Protein AF-A0A067SEK1-F1 (afdb_monomer)

Radius of gyration: 16.14 Å; Cα contacts (8 Å, |Δi|>4): 220; chains: 1; bounding box: 45×32×41 Å

Structure (mmCIF, N/CA/C/O backbone):
data_AF-A0A067SEK1-F1
#
_entry.id   AF-A0A067SEK1-F1
#
loop_
_atom_site.group_PDB
_atom_site.id
_atom_site.type_symbol
_atom_site.label_atom_id
_atom_site.label_alt_id
_atom_site.label_comp_id
_atom_site.label_asym_id
_atom_site.label_entity_id
_atom_site.label_seq_id
_atom_site.pdbx_PDB_ins_code
_atom_site.Cartn_x
_atom_site.Cartn_y
_atom_site.Cartn_z
_atom_site.occupancy
_atom_site.B_iso_or_equiv
_atom_site.auth_seq_id
_atom_site.auth_comp_id
_atom_site.auth_asym_id
_atom_site.auth_atom_id
_atom_site.pdbx_PDB_model_num
ATOM 1 N N . LYS A 1 1 ? 27.220 1.289 -15.740 1.00 49.66 1 LYS A N 1
ATOM 2 C CA . LYS A 1 1 ? 27.392 2.211 -14.586 1.00 49.66 1 LYS A CA 1
ATOM 3 C C . LYS A 1 1 ? 26.719 3.535 -14.927 1.00 49.66 1 LYS A C 1
ATOM 5 O O . LYS A 1 1 ? 27.076 4.111 -15.948 1.00 49.66 1 LYS A O 1
ATOM 10 N N . ALA A 1 2 ? 25.727 3.970 -14.147 1.00 60.38 2 ALA A N 1
ATOM 11 C CA . ALA A 1 2 ? 25.047 5.247 -14.373 1.00 60.38 2 ALA A CA 1
ATOM 12 C C . ALA A 1 2 ? 25.999 6.424 -14.094 1.00 60.38 2 ALA A C 1
ATOM 14 O O . ALA A 1 2 ? 26.820 6.346 -13.177 1.00 60.38 2 ALA A O 1
ATOM 15 N N . LYS A 1 3 ? 25.915 7.495 -14.894 1.00 66.62 3 LYS A N 1
ATOM 16 C CA . LYS A 1 3 ? 26.626 8.749 -14.604 1.00 66.62 3 LYS A CA 1
ATOM 17 C C . LYS A 1 3 ? 25.995 9.393 -13.361 1.00 66.62 3 LYS A C 1
ATOM 19 O O . LYS A 1 3 ? 24.767 9.414 -13.283 1.00 66.62 3 LYS A O 1
ATOM 24 N N . PRO A 1 4 ? 26.787 9.914 -12.410 1.00 71.44 4 PRO A N 1
ATOM 25 C CA . PRO A 1 4 ? 26.233 10.632 -11.272 1.00 71.44 4 PRO A CA 1
ATOM 26 C C . PRO A 1 4 ? 25.488 11.880 -11.757 1.00 71.44 4 PRO A C 1
ATOM 28 O O . PRO A 1 4 ? 25.978 12.604 -12.628 1.00 71.44 4 PRO A O 1
ATOM 31 N N . ALA A 1 5 ? 24.296 12.108 -11.206 1.00 78.81 5 ALA A N 1
ATOM 32 C CA . ALA A 1 5 ? 23.544 13.334 -11.436 1.00 78.81 5 ALA A CA 1
ATOM 33 C C . ALA A 1 5 ? 24.329 14.544 -10.907 1.00 78.81 5 ALA A C 1
ATOM 35 O O . ALA A 1 5 ? 25.135 14.420 -9.979 1.00 78.81 5 ALA A O 1
ATOM 36 N N . ALA A 1 6 ? 24.088 15.726 -11.480 1.00 85.94 6 ALA A N 1
ATOM 37 C CA . ALA A 1 6 ? 24.653 16.953 -10.930 1.00 85.94 6 ALA A CA 1
ATOM 38 C C . ALA A 1 6 ? 24.162 17.170 -9.479 1.00 85.94 6 ALA A C 1
ATOM 40 O O . ALA A 1 6 ? 23.079 16.689 -9.120 1.00 85.94 6 ALA A O 1
ATOM 41 N N . PRO A 1 7 ? 24.922 17.896 -8.638 1.00 87.12 7 PRO A N 1
ATOM 42 C CA . PRO A 1 7 ? 24.504 18.202 -7.273 1.00 87.12 7 PRO A CA 1
ATOM 43 C C . PRO A 1 7 ? 23.074 18.759 -7.220 1.00 87.12 7 PRO A C 1
ATOM 45 O O . PRO A 1 7 ? 22.712 19.631 -8.007 1.00 87.12 7 PRO A O 1
ATOM 48 N N . GLY A 1 8 ? 22.250 18.224 -6.314 1.00 86.25 8 GLY A N 1
ATOM 49 C CA . GLY A 1 8 ? 20.844 18.618 -6.157 1.00 86.25 8 GLY A CA 1
ATOM 50 C C . GLY A 1 8 ? 19.865 18.035 -7.187 1.00 86.25 8 GLY A C 1
ATOM 51 O O . GLY A 1 8 ? 18.670 18.270 -7.057 1.00 86.25 8 GLY A O 1
ATOM 52 N N . ARG A 1 9 ? 20.329 17.251 -8.171 1.00 86.75 9 ARG A N 1
ATOM 53 C CA . ARG A 1 9 ? 19.491 16.671 -9.244 1.00 86.75 9 ARG A CA 1
ATOM 54 C C . ARG A 1 9 ? 19.375 15.149 -9.187 1.00 86.75 9 ARG A C 1
ATOM 56 O O . ARG A 1 9 ? 19.022 14.511 -10.170 1.00 86.75 9 ARG A O 1
ATOM 63 N N . ALA A 1 10 ? 19.686 14.553 -8.037 1.00 82.12 10 ALA A N 1
ATOM 64 C CA . ALA A 1 10 ? 19.697 13.100 -7.866 1.00 82.12 10 ALA A CA 1
ATOM 65 C C . ALA A 1 10 ? 18.322 12.440 -8.080 1.00 82.12 10 ALA A C 1
ATOM 67 O O . ALA A 1 10 ? 18.267 11.264 -8.420 1.00 82.12 10 ALA A O 1
ATOM 68 N N . SER A 1 11 ? 17.232 13.190 -7.898 1.00 78.12 11 SER A N 1
ATOM 69 C CA . SER A 1 11 ? 15.856 12.731 -8.103 1.00 78.12 11 SER A CA 1
ATOM 70 C C . SER A 1 11 ? 15.266 13.119 -9.464 1.00 78.12 11 SER A C 1
ATOM 72 O O . SER A 1 11 ? 14.161 12.682 -9.782 1.00 78.12 11 SER A O 1
ATOM 74 N N . GLU A 1 12 ? 15.961 13.921 -10.282 1.00 81.44 12 GLU A N 1
ATOM 75 C CA . GLU A 1 12 ? 15.450 14.306 -11.603 1.00 81.44 12 GLU A CA 1
ATOM 76 C C . GLU A 1 12 ? 15.317 13.060 -12.493 1.00 81.44 12 GLU A C 1
ATOM 78 O O . GLU A 1 12 ? 16.294 12.367 -12.771 1.00 81.44 12 GLU A O 1
ATOM 83 N N . GLY A 1 13 ? 14.089 12.768 -12.932 1.00 73.62 13 GLY A N 1
ATOM 84 C CA . GLY A 1 13 ? 13.784 11.612 -13.781 1.00 73.62 13 GLY A CA 1
ATOM 85 C C . GLY A 1 13 ? 13.712 10.266 -13.051 1.00 73.62 13 GLY A C 1
ATOM 86 O O . GLY A 1 13 ? 13.503 9.246 -13.704 1.00 73.62 13 GLY A O 1
ATOM 87 N N . VAL A 1 14 ? 13.853 10.238 -11.721 1.00 76.62 14 VAL A N 1
ATOM 88 C CA . VAL A 1 14 ? 13.662 9.017 -10.928 1.00 76.62 14 VAL A CA 1
ATOM 89 C C . VAL A 1 14 ? 12.171 8.833 -10.658 1.00 76.62 14 VAL A C 1
ATOM 91 O O . VAL A 1 14 ? 11.554 9.638 -9.962 1.00 76.62 14 VAL A O 1
ATOM 94 N N . SER A 1 15 ? 11.591 7.769 -11.211 1.00 74.69 15 SER A N 1
ATOM 95 C CA . SER A 1 15 ? 10.225 7.356 -10.881 1.00 74.69 15 SER A CA 1
ATOM 96 C C . SER A 1 15 ? 10.211 6.529 -9.600 1.00 74.69 15 SER A C 1
ATOM 98 O O . SER A 1 15 ? 11.131 5.750 -9.345 1.00 74.69 15 SER A O 1
ATOM 100 N N . VAL A 1 16 ? 9.134 6.662 -8.825 1.00 83.44 16 VAL A N 1
ATOM 101 C CA . VAL A 1 16 ? 8.805 5.699 -7.767 1.00 83.44 16 VAL A CA 1
ATOM 102 C C . VAL A 1 16 ? 8.493 4.337 -8.387 1.00 83.44 16 VAL A C 1
ATOM 104 O O . VAL A 1 16 ? 8.048 4.265 -9.536 1.00 83.44 16 VAL A O 1
ATOM 107 N N . MET A 1 17 ? 8.745 3.265 -7.635 1.00 89.56 17 MET A N 1
ATOM 108 C CA . MET A 1 17 ? 8.325 1.927 -8.036 1.00 89.56 17 MET A CA 1
ATOM 109 C C . MET A 1 17 ? 6.817 1.817 -7.847 1.00 89.56 17 MET A C 1
ATOM 111 O O . MET A 1 17 ? 6.300 2.031 -6.749 1.00 89.56 17 MET A O 1
ATOM 115 N N . SER A 1 18 ? 6.103 1.509 -8.921 1.00 91.88 18 SER A N 1
ATOM 116 C CA . SER A 1 18 ? 4.660 1.366 -8.864 1.00 91.88 18 SER A CA 1
ATOM 117 C C . SER A 1 18 ? 4.133 0.418 -9.929 1.00 91.88 18 SER A C 1
ATOM 119 O O . SER A 1 18 ? 4.819 0.094 -10.901 1.00 91.88 18 SER A O 1
ATOM 121 N N . VAL A 1 19 ? 2.911 -0.059 -9.714 1.00 91.75 19 VAL A N 1
ATOM 122 C CA . VAL A 1 19 ? 2.205 -0.945 -10.637 1.00 91.75 19 VAL A CA 1
ATOM 123 C C . VAL A 1 19 ? 0.739 -0.547 -10.713 1.00 91.75 19 VAL A C 1
ATOM 125 O O . VAL A 1 19 ? 0.115 -0.192 -9.712 1.00 91.75 19 VAL A O 1
ATOM 128 N N . TRP A 1 20 ? 0.164 -0.612 -11.910 1.00 93.31 20 TRP A N 1
ATOM 129 C CA . TRP A 1 20 ? -1.267 -0.399 -12.075 1.00 93.31 20 TRP A CA 1
ATOM 130 C C . TRP A 1 20 ? -2.050 -1.573 -11.494 1.00 93.31 20 TRP A C 1
ATOM 132 O O . TRP A 1 20 ? -1.844 -2.728 -11.864 1.00 93.31 20 TRP A O 1
ATOM 142 N N . GLY A 1 21 ? -2.992 -1.269 -10.609 1.00 95.12 21 GLY A N 1
ATOM 143 C CA . GLY A 1 21 ? -3.827 -2.287 -9.991 1.00 95.12 21 GLY A CA 1
ATOM 144 C C . GLY A 1 21 ? -5.060 -1.712 -9.318 1.00 95.12 21 GLY A C 1
ATOM 145 O O . GLY A 1 21 ? -5.433 -0.560 -9.531 1.00 95.12 21 GLY A O 1
ATOM 146 N N . ARG A 1 22 ? -5.748 -2.536 -8.536 1.00 96.56 22 ARG A N 1
ATOM 147 C CA . ARG A 1 22 ? -6.978 -2.169 -7.828 1.00 96.56 22 ARG A CA 1
ATOM 148 C C . ARG A 1 22 ? -6.860 -2.604 -6.379 1.00 96.56 22 ARG A C 1
ATOM 150 O O . ARG A 1 22 ? -6.329 -3.670 -6.096 1.00 96.56 22 ARG A O 1
ATOM 157 N N . ALA A 1 23 ? -7.396 -1.799 -5.472 1.00 96.50 23 ALA A N 1
ATOM 158 C CA . ALA A 1 23 ? -7.539 -2.181 -4.074 1.00 96.50 23 ALA A CA 1
ATOM 159 C C . ALA A 1 23 ? -8.974 -2.666 -3.814 1.00 96.50 23 ALA A C 1
ATOM 161 O O . ALA A 1 23 ? -9.946 -2.055 -4.269 1.00 96.50 23 ALA A O 1
ATOM 162 N N . GLY A 1 24 ? -9.120 -3.762 -3.081 1.00 95.56 24 GLY A N 1
ATOM 163 C CA . GLY A 1 24 ? -10.377 -4.358 -2.644 1.00 95.56 24 GLY A CA 1
ATOM 164 C C . GLY A 1 24 ? -11.025 -5.289 -3.664 1.00 95.56 24 GLY A C 1
ATOM 165 O O . GLY A 1 24 ? -11.154 -6.481 -3.428 1.00 95.56 24 GLY A O 1
ATOM 166 N N . SER A 1 25 ? -11.502 -4.738 -4.777 1.00 93.75 25 SER A N 1
ATOM 167 C CA . SER A 1 25 ? -12.389 -5.437 -5.712 1.00 93.75 25 SER A CA 1
ATOM 168 C C . SER A 1 25 ? -12.119 -4.983 -7.137 1.00 93.75 25 SER A C 1
ATOM 170 O O . SER A 1 25 ? -11.808 -3.814 -7.380 1.00 93.75 25 SER A O 1
ATOM 172 N N . ILE A 1 26 ? -12.331 -5.875 -8.108 1.00 93.38 26 ILE A N 1
ATOM 173 C CA . ILE A 1 26 ? -12.205 -5.562 -9.541 1.00 93.38 26 ILE A CA 1
ATOM 174 C C . ILE A 1 26 ? -13.139 -4.423 -9.991 1.00 93.38 26 ILE A C 1
ATOM 176 O O . ILE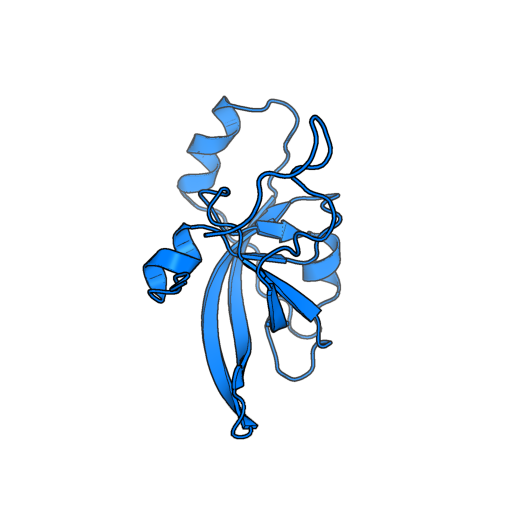 A 1 26 ? -12.897 -3.767 -11.002 1.00 93.38 26 ILE A O 1
ATOM 180 N N . ARG A 1 27 ? -14.201 -4.150 -9.219 1.00 93.94 27 ARG A N 1
ATOM 181 C CA . ARG A 1 27 ? -15.155 -3.063 -9.476 1.00 93.94 27 ARG A CA 1
ATOM 182 C C . ARG A 1 27 ? -14.628 -1.675 -9.109 1.00 93.94 27 ARG A C 1
ATOM 184 O O . ARG A 1 27 ? -15.242 -0.691 -9.537 1.00 93.94 27 ARG A O 1
ATOM 191 N N . ASN A 1 28 ? -13.582 -1.583 -8.289 1.00 95.19 28 ASN A N 1
ATOM 192 C CA . ASN A 1 28 ? -12.966 -0.316 -7.889 1.00 95.19 28 ASN A CA 1
ATOM 193 C C . ASN A 1 28 ? -12.078 0.224 -9.006 1.00 95.19 28 ASN A C 1
ATOM 195 O O . ASN A 1 28 ? -11.692 -0.527 -9.893 1.00 95.19 28 ASN A O 1
ATOM 199 N N . SER A 1 29 ? -11.768 1.517 -8.990 1.00 93.44 29 SER A N 1
ATOM 200 C CA . SER A 1 29 ? -10.944 2.155 -10.023 1.00 93.44 29 SER A CA 1
ATOM 201 C C . SER A 1 29 ? -9.527 1.578 -10.082 1.00 93.44 29 SER A C 1
ATOM 203 O O . SER A 1 29 ? -8.989 1.136 -9.069 1.00 93.44 29 SER A O 1
ATOM 205 N N . LEU A 1 30 ? -8.930 1.602 -11.278 1.00 94.50 30 LEU A N 1
ATOM 206 C CA . LEU A 1 30 ? -7.506 1.327 -11.449 1.00 94.50 30 LEU A CA 1
ATOM 207 C C . LEU A 1 30 ? -6.716 2.488 -10.833 1.00 94.50 30 LEU A C 1
ATOM 209 O O . LEU A 1 30 ? -7.036 3.650 -11.086 1.00 94.50 30 LEU A O 1
ATOM 213 N N . ILE A 1 31 ? -5.722 2.168 -10.019 1.00 94.62 31 ILE A N 1
ATOM 214 C CA . ILE A 1 31 ? -4.875 3.122 -9.313 1.00 94.62 31 ILE A CA 1
ATOM 215 C C . ILE A 1 31 ? -3.406 2.738 -9.455 1.00 94.62 31 ILE A C 1
ATOM 217 O O . ILE A 1 31 ? -3.067 1.596 -9.767 1.00 94.62 31 ILE A O 1
ATOM 221 N N . ASP A 1 32 ? -2.553 3.720 -9.202 1.00 93.44 32 ASP A N 1
ATOM 222 C CA . ASP A 1 32 ? -1.111 3.547 -9.119 1.00 93.44 32 ASP A CA 1
ATOM 223 C C . ASP A 1 32 ? -0.754 2.993 -7.729 1.00 93.44 32 ASP A C 1
ATOM 225 O O . ASP A 1 32 ? -0.798 3.718 -6.730 1.00 93.44 32 ASP A O 1
ATOM 229 N N . LEU A 1 33 ? -0.479 1.688 -7.645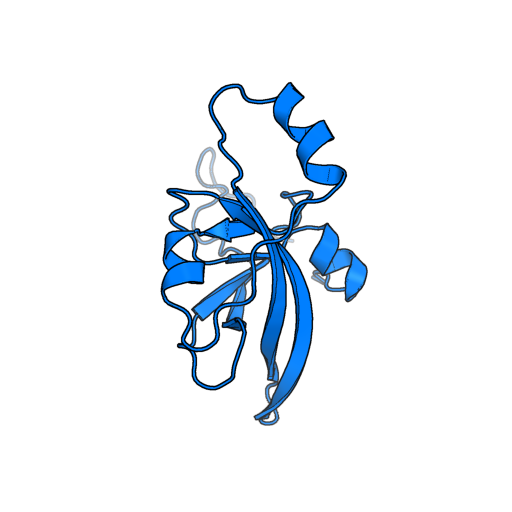 1.00 95.00 33 LEU A N 1
ATOM 230 C CA . LEU A 1 33 ? -0.066 1.020 -6.411 1.00 95.00 33 LEU A CA 1
ATOM 231 C C . LEU A 1 33 ? 1.417 1.303 -6.192 1.00 95.00 33 LEU A C 1
ATOM 233 O O . LEU A 1 33 ? 2.264 0.750 -6.892 1.00 95.00 33 LEU A O 1
ATOM 237 N N . ARG A 1 34 ? 1.738 2.176 -5.237 1.00 94.88 34 ARG A N 1
ATOM 238 C CA . ARG A 1 34 ? 3.128 2.542 -4.946 1.00 94.88 34 ARG A CA 1
ATOM 239 C C . ARG A 1 34 ? 3.768 1.525 -4.025 1.00 94.88 34 ARG A C 1
ATOM 241 O O . ARG A 1 34 ? 3.211 1.239 -2.971 1.00 94.88 34 ARG A O 1
ATOM 248 N N . LEU A 1 35 ? 4.940 1.038 -4.407 1.00 94.44 35 LEU A N 1
ATOM 249 C CA . LEU A 1 35 ? 5.786 0.214 -3.562 1.00 94.44 35 LEU A CA 1
ATOM 250 C C . LEU A 1 35 ? 6.898 1.091 -2.990 1.00 94.44 35 LEU A C 1
ATOM 252 O O . LEU A 1 35 ? 7.632 1.739 -3.739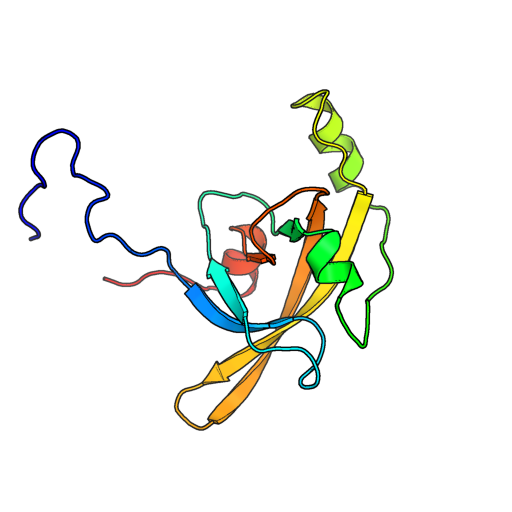 1.00 94.44 35 LEU A O 1
ATOM 256 N N . ASP A 1 36 ? 7.003 1.123 -1.669 1.00 92.38 36 ASP A N 1
ATOM 257 C CA . ASP A 1 36 ? 7.948 1.973 -0.956 1.00 92.38 36 ASP A CA 1
ATOM 258 C C . ASP A 1 36 ? 8.648 1.175 0.145 1.00 92.38 36 ASP A C 1
ATOM 260 O O . ASP A 1 36 ? 8.125 0.983 1.240 1.00 92.38 36 ASP A O 1
ATOM 264 N N . SER A 1 37 ? 9.857 0.701 -0.157 1.00 89.12 37 SER A N 1
ATOM 265 C CA . SER A 1 37 ? 10.694 -0.047 0.789 1.00 89.12 37 SER A CA 1
ATOM 266 C C . SER A 1 37 ? 11.217 0.815 1.946 1.00 89.12 37 SER A C 1
ATOM 268 O O . SER A 1 37 ? 11.814 0.291 2.879 1.00 89.12 37 SER A O 1
ATOM 270 N N . CYS A 1 38 ? 11.055 2.144 1.895 1.00 88.31 38 CYS A N 1
ATOM 271 C CA . CYS A 1 38 ? 11.430 3.033 2.999 1.00 88.31 38 CYS A CA 1
ATOM 272 C C . CYS A 1 38 ? 10.319 3.164 4.053 1.00 88.31 38 CYS A C 1
ATOM 274 O O . CYS A 1 38 ? 10.553 3.770 5.100 1.00 88.31 38 CYS A O 1
ATOM 276 N N . ALA A 1 39 ? 9.122 2.633 3.790 1.00 88.31 39 ALA A N 1
ATOM 277 C CA . ALA A 1 39 ? 8.042 2.567 4.761 1.00 88.31 39 ALA A CA 1
ATOM 278 C C . ALA A 1 39 ? 7.988 1.170 5.387 1.00 88.31 39 ALA A C 1
ATOM 280 O O . ALA A 1 39 ? 7.706 0.196 4.698 1.00 88.31 39 ALA A O 1
ATOM 281 N N . ASP A 1 40 ? 8.191 1.069 6.703 1.00 89.44 40 ASP A N 1
ATOM 282 C CA . ASP 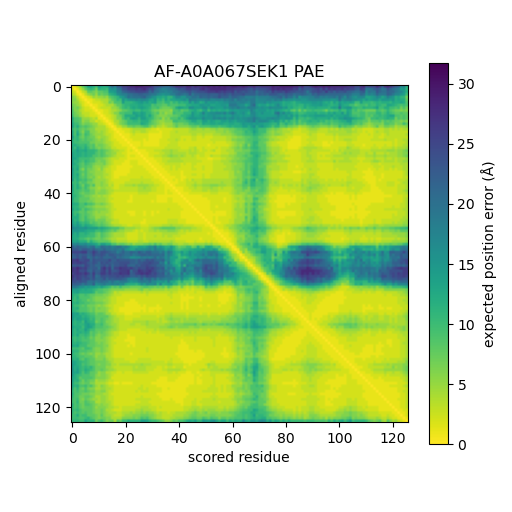A 1 40 ? 8.144 -0.219 7.418 1.00 89.44 40 ASP A CA 1
ATOM 283 C C . ASP A 1 40 ? 6.779 -0.925 7.303 1.00 89.44 40 ASP A C 1
ATOM 285 O O . ASP A 1 40 ? 6.689 -2.147 7.424 1.00 89.44 40 ASP A O 1
ATOM 289 N N . VAL A 1 41 ? 5.703 -0.151 7.121 1.00 92.12 41 VAL A N 1
ATOM 290 C CA . VAL A 1 41 ? 4.317 -0.633 7.119 1.00 92.12 41 VAL A CA 1
ATOM 291 C C . VAL A 1 41 ? 3.533 -0.119 5.920 1.00 92.12 41 VAL A C 1
ATOM 293 O O . VAL A 1 41 ? 3.745 0.999 5.446 1.00 92.12 41 VAL A O 1
ATOM 296 N N . THR A 1 42 ? 2.563 -0.914 5.480 1.00 95.31 42 THR A N 1
ATOM 297 C CA . THR A 1 42 ? 1.626 -0.542 4.420 1.00 95.31 42 THR A CA 1
ATOM 298 C C . THR A 1 42 ? 0.572 0.446 4.926 1.00 95.31 42 THR A C 1
ATOM 300 O O . THR A 1 42 ? 0.001 0.285 6.008 1.00 95.31 42 THR A O 1
ATOM 303 N N . LEU A 1 43 ? 0.282 1.477 4.129 1.00 94.56 43 LEU A N 1
ATOM 304 C CA . LEU A 1 43 ? -0.621 2.579 4.470 1.00 94.56 43 LEU A CA 1
ATOM 305 C C . LEU A 1 43 ? -1.716 2.747 3.412 1.00 94.56 43 LEU A C 1
ATOM 307 O O . LEU A 1 43 ? -1.472 2.601 2.216 1.00 94.56 43 LEU A O 1
ATOM 311 N N . ILE A 1 44 ? -2.915 3.132 3.843 1.00 95.69 44 ILE A N 1
ATOM 312 C CA . ILE A 1 44 ? -4.040 3.490 2.973 1.00 95.69 44 ILE A CA 1
ATOM 313 C C . ILE A 1 44 ? -4.653 4.813 3.432 1.00 95.69 44 ILE A C 1
ATOM 315 O O . ILE A 1 44 ? -4.805 5.048 4.635 1.00 95.69 44 ILE A O 1
ATOM 319 N N . SER A 1 45 ? -5.016 5.688 2.490 1.00 95.38 45 SER A N 1
ATOM 320 C CA . SER A 1 45 ? -5.672 6.940 2.860 1.00 95.38 45 SER A CA 1
ATOM 321 C C . SER A 1 45 ? -7.108 6.672 3.278 1.00 95.38 45 SER A C 1
ATOM 323 O O . SER A 1 45 ? -7.806 5.830 2.702 1.00 95.38 45 SER A O 1
ATOM 325 N N . GLU A 1 46 ? -7.570 7.386 4.299 1.00 94.88 46 GLU A N 1
ATOM 326 C CA . GLU A 1 46 ? -8.959 7.275 4.732 1.00 94.88 46 GLU A CA 1
ATOM 327 C C . GLU A 1 46 ? -9.931 7.646 3.603 1.00 94.88 46 GLU A C 1
ATOM 329 O O . GLU A 1 46 ? -10.962 6.998 3.413 1.00 94.88 46 GLU A O 1
ATOM 334 N N . GLU A 1 47 ? -9.605 8.692 2.854 1.00 95.50 47 GLU A N 1
ATOM 335 C CA . GLU A 1 47 ? -10.418 9.216 1.767 1.00 95.50 47 GLU A CA 1
ATOM 336 C C . GLU A 1 47 ? -10.559 8.175 0.653 1.00 95.50 47 GLU A C 1
ATOM 338 O O . GLU A 1 47 ? -11.665 7.930 0.165 1.00 95.50 47 GLU A O 1
ATOM 343 N N . PHE A 1 48 ? -9.459 7.500 0.303 1.00 96.69 48 PHE A N 1
ATOM 344 C CA . PHE A 1 48 ? -9.484 6.433 -0.687 1.00 96.69 48 PHE A CA 1
ATOM 345 C C . PHE A 1 48 ? -10.250 5.214 -0.179 1.00 96.69 48 PHE A C 1
ATOM 347 O O . PHE A 1 48 ? -11.130 4.721 -0.884 1.00 96.69 48 PHE A O 1
ATOM 354 N N . LEU A 1 49 ? -9.993 4.774 1.055 1.00 96.81 49 LEU A N 1
ATOM 355 C CA . LEU A 1 49 ? -10.711 3.660 1.674 1.00 96.81 49 LEU A CA 1
ATOM 356 C C . LEU A 1 49 ? -12.230 3.900 1.681 1.00 96.81 49 LEU A C 1
ATOM 358 O O . LEU A 1 49 ? -13.005 3.001 1.364 1.00 96.81 49 LEU A O 1
ATOM 362 N N . ASN A 1 50 ? -12.666 5.122 1.996 1.00 96.19 50 ASN A N 1
ATOM 363 C CA . ASN A 1 50 ? -14.079 5.500 1.983 1.00 96.19 50 ASN A CA 1
ATOM 364 C C . ASN A 1 50 ? -14.684 5.595 0.573 1.00 96.19 50 ASN A C 1
ATOM 366 O O . ASN A 1 50 ? -15.904 5.518 0.446 1.00 96.19 50 ASN A O 1
ATOM 370 N N . SER A 1 51 ? -13.862 5.732 -0.470 1.00 96.00 51 SER A N 1
ATOM 371 C CA . SER A 1 51 ? -14.313 5.738 -1.868 1.00 96.00 51 SER A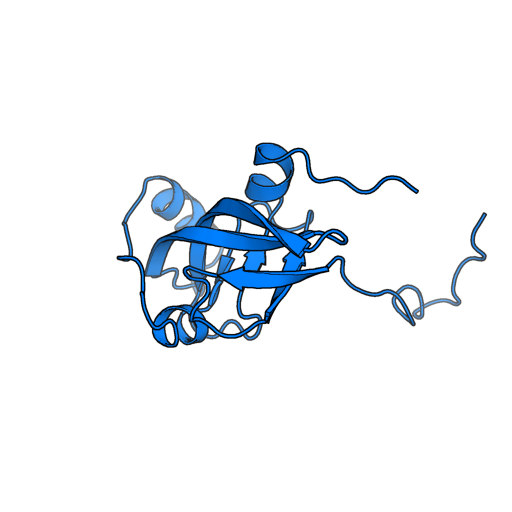 CA 1
ATOM 372 C C . SER A 1 51 ? -14.526 4.339 -2.465 1.00 96.00 51 SER A C 1
ATOM 374 O O . SER A 1 51 ? -15.124 4.215 -3.536 1.00 96.00 51 SER A O 1
ATOM 376 N N . LEU A 1 52 ? -14.047 3.280 -1.797 1.00 96.31 52 LEU A N 1
ATOM 377 C CA . LEU A 1 52 ? -14.181 1.907 -2.287 1.00 96.31 52 LEU A CA 1
ATOM 378 C C . LEU A 1 52 ? -15.644 1.457 -2.273 1.00 96.31 52 LEU A C 1
ATOM 380 O O . LEU A 1 52 ? -16.370 1.680 -1.305 1.00 96.31 52 LEU A O 1
ATOM 384 N N . LYS A 1 53 ? -16.059 0.744 -3.325 1.00 93.06 53 LYS A N 1
ATOM 385 C CA . LYS A 1 53 ? -17.411 0.171 -3.424 1.00 93.06 53 LYS A CA 1
ATOM 386 C C . LYS A 1 53 ? -17.660 -0.877 -2.340 1.00 93.06 53 LYS A C 1
ATOM 388 O O . LYS A 1 53 ? -18.723 -0.894 -1.731 1.00 93.06 53 LYS A O 1
ATOM 393 N N . ASP A 1 54 ? -16.658 -1.719 -2.101 1.00 89.25 54 ASP A N 1
ATOM 394 C CA . ASP A 1 54 ? -16.683 -2.818 -1.134 1.00 89.25 54 ASP A CA 1
ATOM 395 C C . ASP A 1 54 ? -15.686 -2.517 -0.011 1.00 89.25 54 ASP A C 1
ATOM 397 O O . ASP A 1 54 ? -14.605 -3.101 0.063 1.00 89.25 54 ASP A O 1
ATOM 401 N N . LYS A 1 55 ? -16.002 -1.512 0.813 1.00 92.75 55 LYS A N 1
ATOM 402 C CA . LYS A 1 55 ? -15.095 -1.041 1.863 1.00 92.75 55 LYS A CA 1
ATOM 403 C C . LYS A 1 55 ? -14.912 -2.111 2.954 1.00 92.75 55 LYS A C 1
ATOM 405 O O . LYS A 1 55 ? -15.901 -2.450 3.612 1.00 92.75 55 LYS A O 1
ATOM 410 N N . PRO A 1 56 ? -13.682 -2.598 3.213 1.00 94.88 56 PRO A N 1
ATOM 411 C CA . PRO A 1 56 ? -13.437 -3.511 4.322 1.00 94.88 56 PRO A CA 1
ATOM 412 C C . PRO A 1 56 ? -13.640 -2.809 5.678 1.00 94.88 56 PRO A C 1
ATOM 414 O O . PRO A 1 56 ? -13.456 -1.590 5.788 1.00 94.88 56 PRO A O 1
ATOM 417 N N . PRO A 1 57 ? -14.017 -3.550 6.735 1.00 94.75 57 PRO A N 1
ATOM 418 C CA . PRO A 1 57 ? -14.152 -2.984 8.070 1.00 94.75 57 PRO A CA 1
ATOM 419 C C . PRO A 1 57 ? -12.788 -2.553 8.621 1.00 94.75 57 PRO A C 1
ATOM 421 O O . PRO A 1 57 ? -11.791 -3.255 8.461 1.00 94.75 57 PRO A O 1
ATOM 424 N N . ILE A 1 58 ? -12.759 -1.413 9.317 1.00 94.56 58 ILE A N 1
ATOM 425 C CA . ILE A 1 58 ? -11.573 -0.966 10.055 1.00 94.56 58 ILE A CA 1
ATOM 426 C C . ILE A 1 58 ? -11.476 -1.769 11.353 1.00 94.56 58 ILE A C 1
ATOM 428 O O . ILE A 1 58 ? -12.407 -1.785 12.158 1.00 94.56 58 ILE A O 1
ATOM 432 N N . LEU A 1 59 ? -10.331 -2.411 11.555 1.00 93.00 59 LEU A N 1
ATOM 433 C CA . LEU A 1 59 ? -9.996 -3.222 12.715 1.00 93.00 59 LEU A CA 1
ATOM 434 C C . LEU A 1 59 ? -9.034 -2.471 13.648 1.00 93.00 59 LEU A C 1
ATOM 436 O O . LEU A 1 59 ? -8.312 -1.556 13.243 1.00 93.00 59 LEU A O 1
ATOM 440 N N . GLN A 1 60 ? -9.021 -2.874 14.919 1.00 87.50 60 GLN A N 1
ATOM 441 C CA . GLN A 1 60 ? -8.092 -2.378 15.939 1.00 87.50 60 GLN A CA 1
ATOM 442 C C . GLN A 1 60 ? -7.102 -3.491 16.301 1.00 87.50 60 GLN A C 1
ATOM 444 O O . GLN A 1 60 ? -7.514 -4.629 16.516 1.00 87.50 60 GLN A O 1
ATOM 449 N N . GLY A 1 61 ? -5.801 -3.186 16.353 1.00 70.94 61 GLY A N 1
ATOM 450 C CA . GLY A 1 61 ? -4.739 -4.195 16.485 1.00 70.94 61 GLY A CA 1
ATOM 451 C C . GLY A 1 61 ? -3.571 -3.758 17.366 1.00 70.94 61 GLY A C 1
ATOM 452 O O . GLY A 1 61 ? -3.444 -2.587 17.718 1.00 70.94 61 GLY A O 1
ATOM 453 N N . ILE A 1 62 ? -2.697 -4.708 17.724 1.00 63.91 62 ILE A N 1
ATOM 454 C CA . ILE A 1 62 ? -1.573 -4.503 18.661 1.00 63.91 62 ILE A CA 1
ATOM 455 C C . ILE A 1 62 ? -0.595 -3.431 18.155 1.00 63.91 62 ILE A C 1
ATOM 457 O O . ILE A 1 62 ? -0.149 -2.593 18.940 1.00 63.91 62 ILE A O 1
ATOM 461 N N . ARG A 1 63 ? -0.313 -3.406 16.845 1.00 59.81 63 ARG A N 1
ATOM 462 C CA . ARG A 1 63 ? 0.610 -2.449 16.207 1.00 59.81 63 ARG A CA 1
ATOM 463 C C . ARG A 1 63 ? 0.189 -0.980 16.387 1.00 59.81 63 ARG A C 1
ATOM 465 O O . ARG A 1 63 ? 1.062 -0.124 16.491 1.00 59.81 63 ARG A O 1
ATOM 472 N N . MET A 1 64 ? -1.104 -0.682 16.567 1.00 57.66 64 MET A N 1
ATOM 473 C CA . MET A 1 64 ? -1.590 0.680 16.866 1.00 57.66 64 MET A CA 1
ATOM 474 C C . MET A 1 64 ? -1.052 1.238 18.191 1.00 57.66 64 MET A C 1
ATOM 476 O O . MET A 1 64 ? -0.873 2.447 18.321 1.00 57.66 64 MET A O 1
ATOM 480 N N . LYS A 1 65 ? -0.770 0.370 19.176 1.00 53.25 65 LYS A N 1
ATOM 481 C CA . LYS A 1 65 ? -0.241 0.792 20.484 1.00 53.25 65 LYS A CA 1
ATOM 482 C C . LYS A 1 65 ? 1.232 1.209 20.425 1.00 53.25 65 LYS A C 1
ATOM 484 O O . LYS A 1 65 ? 1.660 1.979 21.276 1.00 53.25 65 LYS A O 1
ATOM 489 N N . LEU A 1 66 ? 2.000 0.716 19.448 1.00 47.31 66 LEU A N 1
ATOM 490 C CA . LEU A 1 66 ? 3.433 1.009 19.312 1.00 47.31 66 LEU A CA 1
ATOM 491 C C . LEU A 1 66 ? 3.700 2.365 18.635 1.00 47.31 66 LEU A C 1
ATOM 493 O O . LEU A 1 66 ? 4.612 3.075 19.045 1.00 47.31 66 LEU A O 1
ATOM 497 N N . TRP A 1 67 ? 2.879 2.764 17.660 1.00 57.09 67 TRP A N 1
ATOM 498 C CA . TRP A 1 67 ? 3.100 3.984 16.864 1.00 57.09 67 TRP A CA 1
ATOM 499 C C . TRP A 1 67 ? 2.586 5.283 17.501 1.00 57.09 67 TRP A C 1
ATOM 501 O O . TRP A 1 67 ? 3.010 6.369 17.114 1.00 57.09 67 TRP A O 1
ATOM 511 N N . GLN A 1 68 ? 1.752 5.203 18.543 1.00 49.75 68 GLN A N 1
ATOM 512 C CA . GLN A 1 68 ? 1.368 6.372 19.352 1.00 49.75 68 GLN A CA 1
ATOM 513 C C . GLN A 1 68 ? 2.538 6.985 20.152 1.00 49.75 68 GLN A C 1
ATOM 515 O O . GLN A 1 68 ? 2.350 7.997 20.827 1.00 49.75 68 GLN A O 1
ATOM 520 N N . LEU A 1 69 ? 3.738 6.395 20.090 1.00 42.06 69 LEU A N 1
ATOM 521 C CA . LEU A 1 69 ? 4.921 6.868 20.810 1.00 42.06 69 LEU A CA 1
ATOM 522 C C . LEU A 1 69 ? 5.803 7.838 20.003 1.00 42.06 69 LEU A C 1
ATOM 524 O O . LEU A 1 69 ? 6.595 8.547 20.622 1.00 42.06 69 LEU A O 1
ATOM 528 N N . THR A 1 70 ? 5.674 7.916 18.671 1.00 45.69 70 THR A N 1
ATOM 529 C CA . THR A 1 70 ? 6.635 8.655 17.821 1.00 45.69 70 THR A CA 1
ATOM 530 C C . THR A 1 70 ? 6.085 9.857 17.060 1.00 45.69 70 THR A C 1
ATOM 532 O O . THR A 1 70 ? 6.885 10.662 16.593 1.00 45.69 70 THR A O 1
ATOM 535 N N . ASP A 1 71 ? 4.773 10.091 17.019 1.00 52.31 71 ASP A N 1
ATOM 536 C CA . ASP A 1 71 ? 4.249 11.366 16.519 1.00 52.31 71 ASP A CA 1
ATOM 537 C C . ASP A 1 71 ? 2.925 11.726 17.201 1.00 52.31 71 ASP A C 1
ATOM 539 O O . ASP A 1 71 ? 1.923 11.022 17.080 1.00 52.31 71 ASP A O 1
ATOM 543 N N . LYS A 1 72 ? 2.903 12.835 17.950 1.00 53.41 72 LYS A N 1
ATOM 544 C CA . LYS A 1 72 ? 1.713 13.270 18.706 1.00 53.41 72 LYS A CA 1
ATOM 545 C C . LYS A 1 72 ? 0.550 13.685 17.795 1.00 53.41 72 LYS A C 1
ATOM 547 O O . LYS A 1 72 ? -0.572 13.819 18.281 1.00 53.41 72 LYS A O 1
ATOM 552 N N . ASN A 1 73 ? 0.805 13.883 16.499 1.00 56.62 73 ASN A N 1
ATOM 553 C CA . ASN A 1 73 ? -0.169 14.432 15.558 1.00 56.62 73 ASN A CA 1
ATOM 554 C C . ASN A 1 73 ? -0.676 13.432 14.506 1.00 56.62 73 ASN A C 1
ATOM 556 O O . ASN A 1 73 ? -1.682 13.720 13.855 1.00 56.62 73 ASN A O 1
ATOM 560 N N . CYS A 1 74 ? -0.052 12.259 14.353 1.00 61.22 74 CYS A N 1
ATOM 561 C CA . CYS A 1 74 ? -0.513 11.261 13.388 1.00 61.22 74 CYS A CA 1
ATOM 562 C C . CYS A 1 74 ? -1.664 10.430 13.981 1.00 61.22 74 CYS A C 1
ATOM 564 O O . CYS A 1 74 ? -1.468 9.536 14.805 1.00 61.22 74 CYS A O 1
ATOM 566 N N . LYS A 1 75 ? -2.903 10.749 13.588 1.00 70.69 75 LYS A N 1
ATOM 567 C CA . LYS A 1 75 ? -4.114 10.058 14.058 1.00 70.69 75 LYS A CA 1
ATOM 568 C C . LYS A 1 75 ? -4.448 8.873 13.157 1.00 70.69 75 LYS A C 1
ATOM 570 O O . LYS A 1 75 ? -5.343 8.965 12.321 1.00 70.69 75 LYS A O 1
ATOM 575 N N . LEU A 1 76 ? -3.759 7.753 13.348 1.00 80.12 76 LEU A N 1
ATOM 576 C CA . LEU A 1 76 ? -4.173 6.487 12.742 1.00 80.12 76 LEU A CA 1
ATOM 577 C C . LEU A 1 76 ? -5.582 6.102 13.222 1.00 80.12 76 LEU A C 1
ATOM 579 O O . LEU A 1 76 ? -5.890 6.212 14.412 1.00 80.12 76 LEU A O 1
ATOM 583 N N . LYS A 1 77 ? -6.439 5.631 12.308 1.00 86.62 77 LYS A N 1
ATOM 584 C CA . LYS A 1 77 ? -7.809 5.184 12.644 1.00 86.62 77 LYS A CA 1
ATOM 585 C C . LYS A 1 77 ? -7.919 3.694 12.967 1.00 86.62 77 LYS A C 1
ATOM 587 O O . LYS A 1 77 ? -8.922 3.262 13.531 1.00 86.62 77 LYS A O 1
ATOM 592 N N . GLY A 1 78 ? -6.893 2.922 12.638 1.00 91.12 78 GLY A N 1
ATOM 593 C CA . GLY A 1 78 ? -6.869 1.467 12.730 1.00 91.12 78 GLY A CA 1
ATOM 594 C C . GLY A 1 78 ? -6.194 0.892 11.492 1.00 91.12 78 GLY A C 1
ATOM 595 O O . GLY A 1 78 ? -5.436 1.592 10.817 1.00 91.12 78 GLY A O 1
ATOM 596 N N . PHE A 1 79 ? -6.501 -0.359 11.176 1.00 93.50 79 PHE A N 1
ATOM 597 C CA . PHE A 1 79 ? -6.003 -1.023 9.976 1.00 93.50 79 PHE A CA 1
ATOM 598 C C . PHE A 1 79 ? -7.128 -1.758 9.247 1.00 93.50 79 PHE A C 1
ATOM 600 O O . PHE A 1 79 ? -8.181 -2.032 9.823 1.00 93.50 79 PHE A O 1
ATOM 607 N N . VAL A 1 80 ? -6.911 -2.075 7.978 1.00 95.62 80 VAL A N 1
ATOM 608 C CA . VAL A 1 80 ? -7.805 -2.904 7.168 1.00 95.62 80 VAL A CA 1
ATOM 609 C C . VAL A 1 80 ? -7.020 -4.043 6.543 1.00 95.62 80 VAL A C 1
ATOM 611 O O . VAL A 1 80 ? -5.850 -3.883 6.206 1.00 95.62 80 VAL A O 1
ATOM 614 N N . LYS A 1 81 ? -7.684 -5.180 6.352 1.00 96.62 81 LYS A N 1
ATOM 615 C CA . LYS A 1 81 ? -7.228 -6.215 5.425 1.00 96.62 81 LYS A CA 1
ATOM 616 C C . LYS A 1 81 ? -7.900 -5.967 4.089 1.00 96.62 81 LYS A C 1
ATOM 618 O O . LYS A 1 81 ? -9.128 -5.869 4.037 1.00 96.62 81 LYS A O 1
ATOM 623 N N . ILE A 1 82 ? -7.111 -5.792 3.039 1.00 97.12 82 ILE A N 1
ATOM 624 C CA . ILE A 1 82 ? -7.622 -5.424 1.724 1.00 97.12 82 ILE A CA 1
ATOM 625 C C . ILE A 1 82 ? -6.923 -6.228 0.624 1.00 97.12 82 ILE A C 1
ATOM 627 O O . ILE A 1 82 ? -5.692 -6.246 0.580 1.00 97.12 82 ILE A O 1
ATOM 631 N N . PRO A 1 83 ? -7.687 -6.869 -0.282 1.00 97.69 83 PRO A N 1
ATOM 632 C CA . PRO A 1 83 ? -7.113 -7.476 -1.471 1.00 97.69 83 PRO A CA 1
ATOM 633 C C . PRO A 1 83 ? -6.426 -6.437 -2.358 1.00 97.69 83 PRO A C 1
ATOM 635 O O . PRO A 1 83 ? -6.972 -5.358 -2.592 1.00 97.69 83 PRO A O 1
ATOM 638 N N . ILE A 1 84 ? -5.255 -6.756 -2.887 1.00 97.75 84 ILE A N 1
ATOM 639 C CA . ILE A 1 84 ? -4.557 -5.969 -3.896 1.00 97.75 84 ILE A CA 1
ATOM 640 C C . ILE A 1 84 ? -4.550 -6.789 -5.178 1.00 97.75 84 ILE A C 1
ATOM 642 O O . ILE A 1 84 ? -4.065 -7.914 -5.211 1.00 97.75 84 ILE A O 1
ATOM 646 N N . LEU A 1 85 ? -5.133 -6.227 -6.232 1.00 97.25 85 LEU A N 1
ATOM 647 C CA . LEU A 1 85 ? -5.280 -6.887 -7.520 1.00 97.25 85 LEU A CA 1
ATOM 648 C C . LEU A 1 85 ? -4.350 -6.224 -8.528 1.00 97.25 85 LEU A C 1
ATOM 650 O O . LEU A 1 85 ? -4.508 -5.039 -8.833 1.00 97.25 85 LEU A O 1
ATOM 654 N N . MET A 1 86 ? -3.412 -6.986 -9.072 1.00 95.31 86 MET A N 1
ATOM 655 C CA . MET A 1 86 ? -2.481 -6.548 -10.112 1.00 95.31 86 MET A CA 1
ATOM 656 C C . MET A 1 86 ? -2.758 -7.333 -11.392 1.00 95.31 86 MET A C 1
ATOM 658 O O . MET A 1 86 ? -3.065 -8.521 -11.342 1.00 95.31 86 MET A O 1
ATOM 662 N N . THR A 1 87 ? -2.693 -6.674 -12.547 1.00 90.69 87 THR A N 1
ATOM 663 C CA . THR A 1 87 ? -2.850 -7.350 -13.845 1.00 90.69 87 THR A CA 1
ATOM 664 C C . THR A 1 87 ? -1.472 -7.659 -14.412 1.00 90.69 87 THR A C 1
ATOM 666 O O . THR A 1 87 ? -0.690 -6.741 -14.650 1.00 90.69 87 THR A O 1
ATOM 669 N N . ALA A 1 88 ? -1.178 -8.942 -14.598 1.00 90.31 88 ALA A N 1
ATOM 670 C CA . ALA A 1 88 ? 0.028 -9.408 -15.264 1.00 90.31 88 ALA A CA 1
ATOM 671 C C . ALA A 1 88 ? -0.042 -9.147 -16.778 1.00 90.31 88 ALA A C 1
ATOM 673 O O . ALA A 1 88 ? -1.108 -8.878 -17.336 1.00 90.31 88 ALA A O 1
ATOM 674 N N . GLU A 1 89 ? 1.103 -9.231 -17.456 1.00 90.56 89 GLU A N 1
ATOM 675 C CA . GLU A 1 89 ? 1.210 -8.951 -18.897 1.00 90.56 89 GLU A CA 1
ATOM 676 C C . GLU A 1 89 ? 0.356 -9.890 -19.763 1.00 90.56 89 GLU A C 1
ATOM 678 O O . GLU A 1 89 ? -0.119 -9.495 -20.826 1.00 90.56 89 GLU A O 1
ATOM 683 N N . ASP A 1 90 ? 0.116 -11.115 -19.293 1.00 93.31 90 ASP A N 1
ATOM 684 C CA . ASP A 1 90 ? -0.739 -12.115 -19.942 1.00 93.31 90 ASP A CA 1
ATOM 685 C C . ASP A 1 90 ? -2.244 -11.908 -19.669 1.00 93.31 90 ASP A C 1
ATOM 687 O O . ASP A 1 90 ? -3.080 -12.672 -20.153 1.00 93.31 90 ASP A O 1
ATOM 691 N N . GLY A 1 91 ? -2.600 -10.870 -18.905 1.00 89.25 91 GLY A N 1
ATOM 692 C CA . GLY A 1 91 ? -3.967 -10.567 -18.492 1.00 89.25 91 GLY A CA 1
ATOM 693 C C . GLY A 1 91 ? -4.431 -11.314 -17.239 1.00 89.25 91 GLY A C 1
ATOM 694 O O . GLY A 1 91 ? -5.556 -11.079 -16.788 1.00 89.25 91 GLY A O 1
ATOM 695 N N . THR A 1 92 ? -3.597 -12.171 -16.645 1.00 94.00 92 THR A N 1
ATOM 696 C CA . THR A 1 92 ? -3.899 -12.834 -15.373 1.00 94.00 92 THR A CA 1
ATOM 697 C C . THR A 1 92 ? -4.011 -11.794 -14.261 1.00 94.00 92 THR A C 1
ATOM 699 O O . THR A 1 92 ? -3.170 -10.904 -14.127 1.00 94.00 92 THR A O 1
ATOM 702 N N . ILE A 1 93 ? -5.053 -11.900 -13.434 1.00 94.38 93 ILE A N 1
ATOM 703 C CA . ILE A 1 93 ? -5.193 -11.063 -12.241 1.00 94.38 93 ILE A CA 1
ATOM 704 C C . ILE A 1 93 ? -4.560 -11.799 -11.068 1.00 94.38 93 ILE A C 1
ATOM 706 O O . ILE A 1 93 ? -5.042 -12.851 -10.654 1.00 94.38 93 ILE A O 1
ATOM 710 N N . VAL A 1 94 ? -3.488 -11.222 -10.538 1.00 95.56 94 VAL A N 1
ATOM 711 C CA . VAL A 1 94 ? -2.846 -11.673 -9.308 1.00 95.56 94 VAL A CA 1
ATOM 712 C C . VAL A 1 94 ? -3.512 -10.950 -8.148 1.00 95.56 94 VAL A C 1
ATOM 714 O O . VAL A 1 94 ? -3.535 -9.719 -8.116 1.00 95.56 94 VAL A O 1
ATOM 717 N N . GLU A 1 95 ? -4.067 -11.716 -7.214 1.00 97.00 95 GLU A N 1
ATOM 718 C CA . GLU A 1 95 ? -4.661 -11.205 -5.983 1.00 97.00 95 GLU A CA 1
ATOM 719 C C . GLU A 1 95 ? -3.768 -11.553 -4.791 1.00 97.00 95 GLU A C 1
ATOM 721 O O . GLU A 1 95 ? -3.402 -12.710 -4.580 1.00 97.00 95 GLU A O 1
ATOM 726 N N . THR A 1 96 ? -3.432 -10.537 -4.008 1.00 97.06 96 THR A N 1
ATOM 727 C CA . THR A 1 96 ? -2.690 -10.627 -2.746 1.00 97.0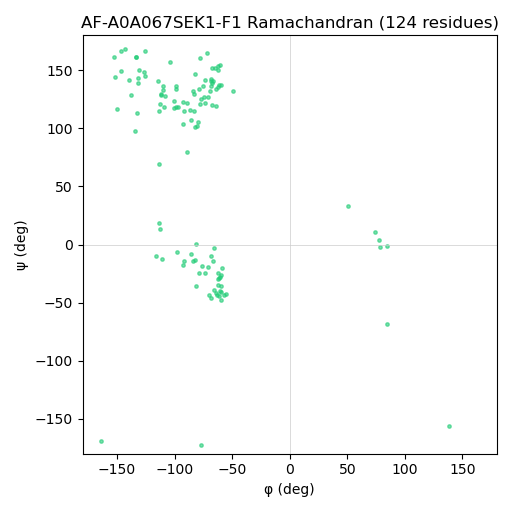6 96 THR A CA 1
ATOM 728 C C . THR A 1 96 ? -3.483 -9.935 -1.634 1.00 97.06 96 THR A C 1
ATOM 730 O O . THR A 1 96 ? -4.434 -9.210 -1.909 1.00 97.06 96 THR A O 1
ATOM 733 N N . GLU A 1 97 ? -3.128 -10.131 -0.365 1.00 97.62 97 GLU A N 1
ATOM 734 C CA . GLU A 1 97 ? -3.760 -9.469 0.784 1.00 97.62 97 GLU A CA 1
ATOM 735 C C . GLU A 1 97 ? -2.767 -8.497 1.433 1.00 97.62 97 GLU A C 1
ATOM 737 O O . GLU A 1 97 ? -1.650 -8.869 1.781 1.00 97.62 97 GLU A O 1
ATOM 742 N N . ALA A 1 98 ? -3.183 -7.247 1.633 1.00 96.75 98 ALA A N 1
ATOM 743 C CA . ALA A 1 98 ? -2.417 -6.255 2.377 1.00 96.75 98 ALA A CA 1
ATOM 744 C C . ALA A 1 98 ? -3.085 -5.938 3.721 1.00 96.75 98 ALA A C 1
ATOM 746 O O . ALA A 1 98 ? -4.298 -5.718 3.787 1.00 96.75 98 ALA A O 1
ATOM 747 N N . GLU A 1 99 ? -2.284 -5.848 4.784 1.00 95.62 99 GLU A N 1
ATOM 748 C CA . GLU A 1 99 ? -2.687 -5.220 6.044 1.00 95.62 99 GLU A CA 1
ATOM 749 C C . GLU A 1 99 ? -2.265 -3.746 6.010 1.00 95.62 99 GLU A C 1
ATOM 751 O O . GLU A 1 99 ? -1.089 -3.432 6.151 1.00 95.62 99 GLU A O 1
ATOM 756 N N . ALA A 1 100 ? -3.215 -2.835 5.794 1.00 94.75 100 ALA A N 1
ATOM 757 C CA . ALA A 1 100 ? -2.930 -1.416 5.586 1.00 94.75 100 ALA A CA 1
ATOM 758 C C . ALA A 1 100 ? -3.435 -0.546 6.745 1.00 94.75 100 ALA A C 1
ATOM 760 O O . ALA A 1 100 ? -4.610 -0.618 7.115 1.00 94.75 100 ALA A O 1
ATOM 761 N N . TYR A 1 101 ? -2.581 0.327 7.284 1.00 93.12 101 TYR A N 1
ATOM 762 C CA . TYR A 1 101 ? -2.971 1.304 8.305 1.00 93.12 101 TYR A CA 1
ATOM 763 C C . TYR A 1 101 ? -3.684 2.499 7.684 1.00 93.12 101 TYR A C 1
ATOM 765 O O . TYR A 1 101 ? -3.236 3.064 6.688 1.00 93.12 101 TYR A O 1
ATOM 773 N N . VAL A 1 102 ? -4.797 2.898 8.297 1.00 93.38 102 VAL A N 1
ATOM 774 C CA . VAL A 1 102 ? -5.654 3.968 7.784 1.00 93.38 102 VAL A CA 1
ATOM 775 C C . VAL A 1 102 ? -5.152 5.322 8.275 1.00 93.38 102 VAL A C 1
ATOM 777 O O . VAL A 1 102 ? -5.210 5.609 9.478 1.00 93.38 102 VAL A O 1
ATOM 780 N N . VAL A 1 103 ? -4.712 6.159 7.334 1.00 91.00 103 VAL A N 1
ATOM 781 C CA . VAL A 1 103 ? -4.137 7.487 7.583 1.00 91.00 103 VAL A CA 1
ATOM 782 C C . VAL A 1 103 ? -5.063 8.5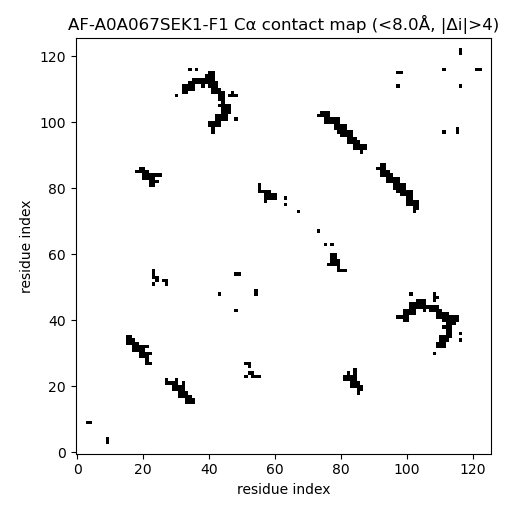79 7.022 1.00 91.00 103 VAL A C 1
ATOM 784 O O . VAL A 1 103 ? -5.248 8.656 5.806 1.00 91.00 103 VAL A O 1
ATOM 787 N N . PRO A 1 104 ? -5.650 9.445 7.867 1.00 90.62 104 PRO A N 1
ATOM 788 C CA . PRO A 1 104 ? -6.414 10.606 7.406 1.00 90.62 104 PRO A CA 1
ATOM 789 C C . PRO A 1 104 ? -5.524 11.660 6.735 1.00 90.62 104 PRO A C 1
ATOM 791 O O . PRO A 1 104 ? -4.432 11.945 7.228 1.00 90.62 104 PRO A O 1
ATOM 794 N N . GLY A 1 105 ? -6.000 12.285 5.653 1.00 86.75 105 GLY A N 1
ATOM 795 C CA . GLY A 1 105 ? -5.291 13.374 4.972 1.00 86.75 105 GLY A CA 1
ATOM 796 C C . GLY A 1 105 ? -4.076 12.942 4.142 1.00 86.75 105 GLY A C 1
ATOM 797 O O . GLY A 1 105 ? -3.307 13.793 3.691 1.00 86.75 105 GLY A O 1
ATOM 798 N N . MET A 1 106 ? -3.887 11.638 3.926 1.00 89.50 106 MET A N 1
ATOM 799 C CA . MET A 1 106 ? -2.838 11.120 3.051 1.00 89.50 106 MET A CA 1
ATOM 800 C C . MET A 1 106 ? -3.223 11.344 1.582 1.00 89.50 106 MET A C 1
ATOM 802 O O . MET A 1 106 ? -4.301 10.958 1.137 1.00 89.50 106 MET A O 1
ATOM 806 N N . THR A 1 107 ? -2.333 11.965 0.806 1.00 89.19 107 THR A N 1
ATOM 807 C CA . THR A 1 107 ? -2.596 12.312 -0.606 1.00 89.19 107 THR A CA 1
ATOM 808 C C . THR A 1 107 ? -2.437 11.131 -1.558 1.00 89.19 107 THR A C 1
ATOM 810 O O . THR A 1 107 ? -3.016 11.119 -2.644 1.00 89.19 107 THR A O 1
ATOM 813 N N . VAL A 1 108 ? -1.646 10.137 -1.162 1.00 91.44 108 VAL A N 1
ATOM 814 C CA . VAL A 1 108 ? -1.462 8.890 -1.903 1.00 91.44 108 VAL A CA 1
ATOM 815 C C . VAL A 1 108 ? -2.603 7.937 -1.535 1.00 91.44 108 VAL A C 1
ATOM 817 O O . VAL A 1 108 ? -2.856 7.770 -0.348 1.00 91.44 108 VAL A O 1
ATOM 820 N N . PRO A 1 109 ? -3.292 7.291 -2.493 1.00 94.75 109 PRO A N 1
ATOM 821 C CA . PRO A 1 109 ? -4.379 6.359 -2.181 1.00 94.75 109 PRO A CA 1
ATOM 822 C C . PRO A 1 109 ? -3.933 5.172 -1.318 1.00 94.75 109 PRO A C 1
ATOM 824 O O . PRO A 1 109 ? -4.570 4.849 -0.316 1.00 94.75 109 PRO A O 1
ATOM 827 N N . ILE A 1 110 ? -2.826 4.536 -1.702 1.00 95.38 110 ILE A N 1
ATOM 828 C CA . ILE A 1 110 ? -2.237 3.395 -1.004 1.00 95.38 110 ILE A CA 1
ATOM 829 C C . ILE A 1 110 ? -0.724 3.361 -1.233 1.00 95.38 110 ILE A C 1
ATOM 831 O O . ILE A 1 110 ? -0.243 3.711 -2.314 1.00 95.38 110 ILE A O 1
ATOM 835 N N . LEU A 1 111 ? 0.013 2.948 -0.209 1.00 95.81 111 LEU A N 1
ATOM 836 C CA . LEU A 1 111 ? 1.462 2.796 -0.219 1.00 95.81 111 LEU A CA 1
ATOM 837 C C . LEU A 1 111 ? 1.796 1.435 0.393 1.00 95.81 111 LEU A C 1
ATOM 839 O O . LEU A 1 111 ? 1.524 1.202 1.568 1.00 95.81 111 LEU A O 1
ATOM 843 N N . LEU A 1 112 ? 2.330 0.538 -0.430 1.00 96.88 112 LEU A N 1
ATOM 844 C CA . LEU A 1 112 ? 2.718 -0.823 -0.077 1.00 96.88 112 LEU A CA 1
ATOM 845 C C . LEU A 1 112 ? 4.135 -0.790 0.495 1.00 96.88 112 LEU A C 1
ATOM 847 O O . LEU A 1 112 ? 5.102 -0.544 -0.231 1.00 96.88 112 LEU A O 1
ATOM 851 N N . GLY A 1 113 ? 4.224 -0.980 1.807 1.00 95.06 113 GLY A N 1
ATOM 852 C CA . GLY A 1 113 ? 5.468 -0.885 2.558 1.00 95.06 113 GLY A CA 1
ATOM 853 C C . GLY A 1 113 ? 6.358 -2.114 2.399 1.00 95.06 113 GLY A C 1
ATOM 854 O O . GLY A 1 113 ? 6.087 -3.035 1.621 1.00 95.06 113 GLY A O 1
ATOM 855 N N . GLU A 1 114 ? 7.428 -2.130 3.182 1.00 94.50 114 GLU A N 1
ATOM 856 C CA . GLU A 1 114 ? 8.356 -3.249 3.301 1.00 94.50 114 GLU A CA 1
ATOM 857 C C . GLU A 1 114 ? 7.659 -4.509 3.841 1.00 94.50 114 GLU A C 1
ATOM 859 O O . GLU A 1 114 ? 7.950 -5.610 3.385 1.00 94.50 114 GLU A O 1
ATOM 864 N N . ASP A 1 115 ? 6.679 -4.371 4.743 1.00 94.94 115 ASP A N 1
ATOM 865 C CA . ASP A 1 115 ? 5.891 -5.504 5.243 1.00 94.94 115 ASP A CA 1
ATOM 866 C C . ASP A 1 115 ? 5.183 -6.284 4.123 1.00 94.94 115 ASP A C 1
ATOM 868 O O . ASP A 1 115 ? 5.220 -7.516 4.093 1.00 94.94 115 ASP A O 1
ATOM 872 N N . TYR A 1 116 ? 4.586 -5.577 3.165 1.00 96.94 116 TYR A N 1
ATOM 873 C CA . TYR A 1 116 ? 3.967 -6.167 1.985 1.00 96.94 116 TYR A CA 1
ATOM 874 C C . TYR A 1 116 ? 5.015 -6.743 1.025 1.00 96.94 116 TYR A C 1
ATOM 876 O O . TYR A 1 116 ? 4.848 -7.858 0.529 1.00 96.94 116 TYR A O 1
ATOM 884 N N . GLN A 1 117 ? 6.108 -6.013 0.782 1.00 95.62 117 GLN A N 1
ATOM 885 C CA . GLN A 1 117 ? 7.176 -6.460 -0.117 1.00 95.62 117 GLN A CA 1
ATOM 886 C C . GLN A 1 117 ? 7.835 -7.753 0.370 1.00 95.62 117 GLN A C 1
ATOM 888 O O . GLN A 1 117 ? 7.977 -8.684 -0.417 1.00 95.62 117 GLN A O 1
ATOM 893 N N . GLN A 1 118 ? 8.145 -7.864 1.664 1.00 96.06 118 GLN A N 1
ATOM 894 C CA . GLN A 1 118 ? 8.690 -9.091 2.248 1.00 96.06 118 GLN A CA 1
ATOM 895 C C . GLN A 1 118 ? 7.687 -10.244 2.221 1.00 96.06 118 GLN A C 1
ATOM 897 O O . GLN A 1 118 ? 8.074 -11.374 1.940 1.00 96.06 118 GLN A O 1
ATOM 902 N N . THR A 1 119 ? 6.401 -9.971 2.471 1.00 97.19 119 THR A N 1
ATOM 903 C CA . THR A 1 119 ? 5.350 -11.006 2.459 1.00 97.19 119 THR A CA 1
ATOM 904 C C . THR A 1 119 ? 5.238 -11.700 1.100 1.00 97.19 119 THR A C 1
ATOM 906 O O . THR A 1 119 ? 4.979 -12.901 1.046 1.00 97.19 119 THR A O 1
ATOM 909 N N . TYR A 1 120 ? 5.445 -10.958 0.011 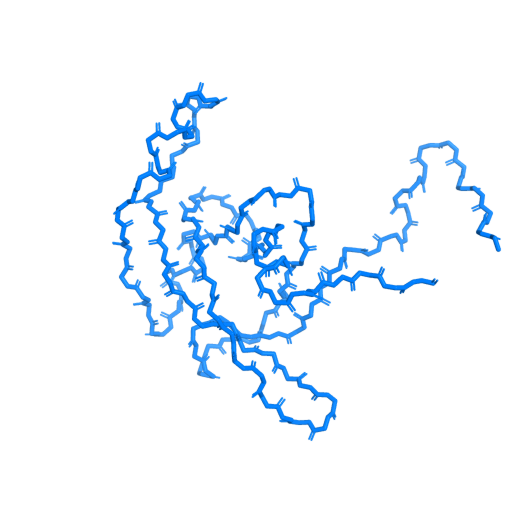1.00 96.25 120 TYR A N 1
ATOM 910 C CA . TYR A 1 120 ? 5.296 -11.455 -1.359 1.00 96.25 120 TYR A CA 1
ATOM 911 C C . TYR A 1 120 ? 6.612 -11.531 -2.139 1.00 96.25 120 TYR A C 1
ATOM 913 O O . TYR A 1 120 ? 6.585 -11.677 -3.358 1.00 96.25 120 TYR A O 1
ATOM 921 N N . GLU A 1 121 ? 7.749 -11.416 -1.448 1.00 95.19 121 GLU A N 1
ATOM 922 C CA . GLU A 1 121 ? 9.098 -11.433 -2.033 1.00 95.19 121 GLU A CA 1
ATOM 923 C C . GLU A 1 121 ? 9.275 -10.455 -3.213 1.00 95.19 121 GLU A C 1
ATOM 925 O O . GLU A 1 121 ? 10.037 -10.689 -4.157 1.00 95.19 121 GLU A O 1
ATOM 930 N N . VAL A 1 122 ? 8.576 -9.319 -3.163 1.00 92.12 122 VAL A N 1
ATOM 931 C CA . VAL A 1 122 ? 8.675 -8.283 -4.189 1.00 92.12 122 VAL A CA 1
ATOM 932 C C . VAL A 1 122 ? 9.955 -7.496 -3.960 1.00 92.12 122 VAL A C 1
ATOM 934 O O . VAL A 1 122 ? 10.157 -6.899 -2.907 1.00 92.12 122 VAL A O 1
ATOM 937 N N . SER A 1 123 ? 10.831 -7.493 -4.959 1.00 88.88 123 SER A N 1
ATOM 938 C CA . SER A 1 123 ? 12.137 -6.845 -4.878 1.00 88.88 123 SER A CA 1
ATOM 939 C C . SER A 1 123 ? 12.562 -6.274 -6.227 1.00 88.88 123 SER A C 1
ATOM 941 O O . SER A 1 123 ? 11.984 -6.570 -7.274 1.00 88.88 123 SER A O 1
ATOM 943 N N . VAL A 1 124 ? 13.589 -5.425 -6.201 1.00 86.31 124 VAL A N 1
ATOM 944 C CA . VAL A 1 124 ? 14.162 -4.820 -7.404 1.00 86.31 124 VAL A CA 1
ATOM 945 C C . VAL A 1 124 ? 15.435 -5.565 -7.790 1.00 86.31 124 VAL A C 1
ATOM 947 O O . VAL A 1 124 ? 16.431 -5.512 -7.071 1.00 86.31 124 VAL A O 1
ATOM 950 N N . SER A 1 125 ? 15.430 -6.183 -8.969 1.00 86.88 125 SER A N 1
ATOM 951 C CA . SER A 1 125 ? 16.640 -6.659 -9.649 1.00 86.88 125 SER A CA 1
ATOM 952 C C . SER A 1 125 ? 17.055 -5.638 -10.720 1.00 86.88 125 SER A C 1
ATOM 954 O O . SER A 1 125 ? 16.193 -5.134 -11.442 1.00 86.88 125 SER A O 1
ATOM 956 N N . ARG A 1 126 ? 18.343 -5.272 -10.791 1.00 79.69 126 ARG A N 1
ATOM 957 C CA . ARG A 1 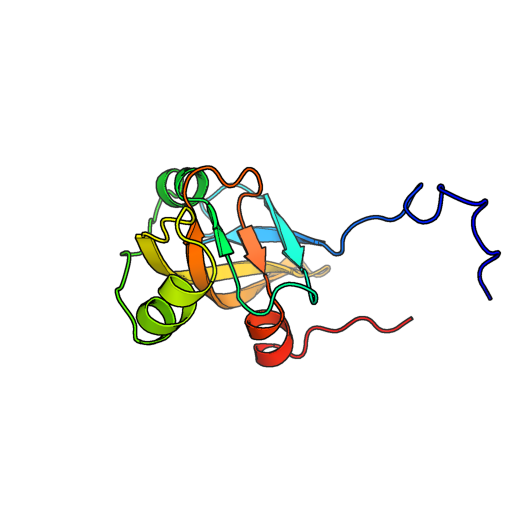126 ? 18.884 -4.241 -11.705 1.00 79.69 126 ARG A CA 1
ATOM 958 C C . ARG A 1 126 ? 20.084 -4.742 -12.489 1.00 79.69 126 ARG A C 1
ATOM 960 O O . ARG A 1 126 ? 20.932 -5.425 -11.875 1.00 79.69 126 ARG A O 1
#

Foldseek 3Di:
DDDQDDPPCNCPPDDFDWAWWDKADPPGDTFTAGEDQPAQAKAAEPVLLVVDPDRFDFDADPVVVVVCPPDVPWDWPHWGWIWIWGQDPVRDTDIDIGTHIYTYPDPGRIYHYNVNCVVVVPDDDD

Nearest PDB structures (foldseek):
  2sam-assembly1_A-2  TM=4.865E-01  e=7.005E-04  Simian immunodeficiency virus
  3ggu-assembly1_B  TM=4.636E-01  e=1.257E-03  Human immunodeficiency virus type 1 (BRU ISOLATE)
  2fdd-assembly1_B  TM=4.695E-01  e=2.255E-03  Human immunodeficiency virus 1
  6kl7-assembly1_A  TM=3.883E-01  e=6.545E-01  Rattus norvegicus
  8as4-assembly1_A  TM=3.896E-01  e=1.320E+00  Homo sapiens

Organism: Galerina marginata (strain CBS 339.88) (NCBI:txid685588)

Secondary structure (DSSP, 8-state):
-PPPPPTT-TTTT-PPEEEEEEES-TTSPPEEEEE-TT-SS-EEEHHHHHH-TTPPPPB--THHHHHTTT-TT-----EEEEEEEEE-TTS-EEEEEEEEEEETT-SSSEEE-HHHHHHTT-----

pLDDT: mean 86.77, std 13.72, range [42.06, 97.75]

Sequence (126 aa):
KAKPAAPGRASEGVSVMSVWGRAGSIRNSLIDLRLDSCADVTLISEEFLNSLKDKPPILQGIRMKLWQLTDKNCKLKGFVKIPILMTAEDGTIVETEAEAYVVPGMTVPILLGEDYQQTYEVSVSR

Solvent-accessible surface area (backbone atoms only — not comparable to full-atom values): 7591 Å² total; per-residue (Å²): 134,85,79,82,59,60,92,96,40,77,62,70,90,62,76,79,52,64,46,67,23,24,63,54,41,92,88,35,68,80,40,75,43,32,50,38,79,88,33,76,56,24,35,28,9,41,70,46,51,71,68,40,86,71,56,65,70,77,42,84,61,76,71,63,71,64,56,68,75,79,43,98,80,70,67,65,79,33,31,29,69,37,39,38,37,35,65,45,95,87,66,50,72,48,76,46,80,41,70,26,36,28,33,69,89,48,88,56,55,41,38,38,7,32,53,51,26,64,75,68,70,58,77,86,86,132

Mean predicted aligned error: 6.72 Å